Protein AF-A0A529HE76-F1 (afdb_monomer_lite)

Secondary structure (DSSP, 8-state):
---SSHHHHHHHHHTTSSS-----HHHHHHHHHTT-S------TTT-----------TT-S-HHHHHHHHHHHTSHHHHHHHHHHH-PPPSS-GGG----GGGG--

Radius of gyration: 16.58 Å; chains: 1; bounding box: 39×28×43 Å

Sequence (106 aa):
LWYRDEAQFEQALKSGEIPMGQYYHDVTGLAAADGFHVRSTFPKEGGIQDSGNWVLSRASTKVEEAHAFIDFMSQPSMQGVMSRKVGTTPTLKKEVLDLKPEEFAA

Structure (mmCIF, N/CA/C/O backbone):
data_AF-A0A529HE76-F1
#
_entry.id   AF-A0A529HE76-F1
#
loop_
_atom_site.group_PDB
_atom_site.id
_atom_site.type_symbol
_atom_site.label_atom_id
_atom_site.label_alt_id
_atom_site.label_comp_id
_atom_site.label_asym_id
_atom_site.label_entity_id
_atom_site.label_seq_id
_atom_site.pdbx_PDB_ins_code
_atom_site.Cartn_x
_atom_site.Cartn_y
_atom_site.Cartn_z
_atom_site.occupancy
_atom_site.B_iso_or_equiv
_atom_site.auth_seq_id
_atom_site.auth_comp_id
_atom_site.auth_asym_id
_atom_site.auth_atom_id
_atom_site.pdbx_PDB_model_num
ATOM 1 N N . LEU A 1 1 ? 0.919 16.196 -15.833 1.00 51.44 1 LEU A N 1
ATOM 2 C CA . LEU A 1 1 ? -0.549 16.081 -15.688 1.00 51.44 1 LEU A CA 1
ATOM 3 C C . LEU A 1 1 ? -0.856 15.797 -14.227 1.00 51.44 1 LEU A C 1
ATOM 5 O O . LEU A 1 1 ? -0.088 15.070 -13.614 1.00 51.44 1 LEU A O 1
ATOM 9 N N . TRP A 1 2 ? -1.932 16.368 -13.688 1.00 58.59 2 TRP A N 1
ATOM 10 C CA . TRP A 1 2 ? -2.434 16.048 -12.349 1.00 58.59 2 TRP A CA 1
ATOM 11 C C . TRP A 1 2 ? -3.727 15.251 -12.518 1.00 58.59 2 TRP A C 1
ATOM 13 O O . TRP A 1 2 ? -4.648 15.729 -13.179 1.00 58.59 2 TRP A O 1
ATOM 23 N N . TYR A 1 3 ? -3.764 14.034 -11.980 1.00 68.88 3 TYR A N 1
ATOM 24 C CA . TYR A 1 3 ? -4.942 13.167 -12.003 1.00 68.88 3 TYR A CA 1
ATOM 25 C C . TYR A 1 3 ? -5.699 13.340 -10.694 1.00 68.88 3 TYR A C 1
ATOM 27 O O . TYR A 1 3 ? -5.093 13.585 -9.652 1.00 68.88 3 TYR A O 1
ATOM 35 N N . ARG A 1 4 ? -7.029 13.279 -10.760 1.00 74.69 4 ARG A N 1
ATOM 36 C CA . ARG A 1 4 ? -7.880 13.498 -9.585 1.00 74.69 4 ARG A CA 1
ATOM 37 C C . ARG A 1 4 ? -7.887 12.287 -8.656 1.00 74.69 4 ARG A C 1
ATOM 39 O O . ARG A 1 4 ? -8.005 12.453 -7.448 1.00 74.69 4 ARG A O 1
ATOM 46 N N . ASP A 1 5 ? -7.802 11.095 -9.228 1.00 80.00 5 ASP A N 1
ATOM 47 C CA . ASP A 1 5 ? -7.827 9.832 -8.511 1.00 80.00 5 ASP A CA 1
ATOM 48 C C . ASP A 1 5 ? -6.762 8.876 -9.060 1.00 80.00 5 ASP A C 1
ATOM 50 O O . ASP A 1 5 ? -6.292 8.995 -10.195 1.00 80.00 5 ASP A O 1
ATOM 54 N N . GLU A 1 6 ? -6.345 7.966 -8.188 1.00 80.38 6 GLU A N 1
ATOM 55 C CA . GLU A 1 6 ? -5.279 6.996 -8.417 1.00 80.38 6 GLU A CA 1
ATOM 56 C C . GLU A 1 6 ? -5.601 6.061 -9.597 1.00 80.38 6 GLU A C 1
ATOM 58 O O . GLU A 1 6 ? -4.796 5.910 -10.517 1.00 80.38 6 GLU A O 1
ATOM 63 N N . ALA A 1 7 ? -6.827 5.532 -9.628 1.00 82.75 7 ALA A N 1
ATOM 64 C CA . ALA A 1 7 ? -7.278 4.579 -10.639 1.00 82.75 7 ALA A CA 1
ATOM 65 C C . ALA A 1 7 ? -7.221 5.141 -12.071 1.00 82.75 7 ALA A C 1
ATOM 67 O O . ALA A 1 7 ? -6.883 4.412 -13.007 1.00 82.75 7 ALA A O 1
ATOM 68 N N . GLN A 1 8 ? -7.521 6.433 -12.265 1.00 83.94 8 GLN A N 1
ATOM 69 C CA . GLN A 1 8 ? -7.432 7.058 -13.585 1.00 83.94 8 GLN A CA 1
ATOM 70 C C . GLN A 1 8 ? -5.986 7.114 -14.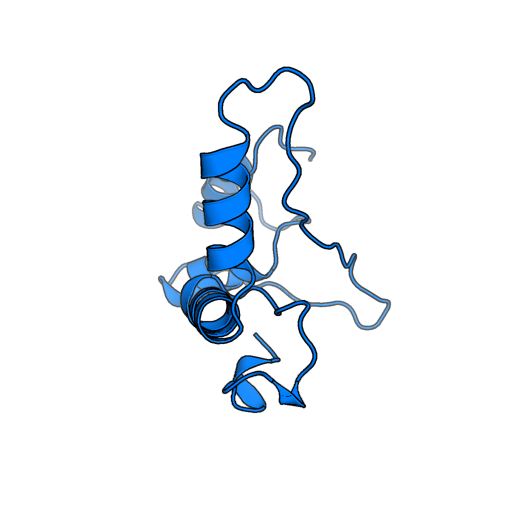096 1.00 83.94 8 GLN A C 1
ATOM 72 O O . GLN A 1 8 ? -5.748 6.854 -15.278 1.00 83.94 8 GLN A O 1
ATOM 77 N N . PHE A 1 9 ? -5.020 7.432 -13.224 1.00 84.56 9 PHE A N 1
ATOM 78 C CA . PHE A 1 9 ? -3.604 7.405 -13.599 1.00 84.56 9 PHE A CA 1
ATOM 79 C C . PHE A 1 9 ? -3.170 5.978 -13.937 1.00 84.56 9 PHE A C 1
ATOM 81 O O . PHE A 1 9 ? -2.543 5.754 -14.972 1.00 84.56 9 PHE A O 1
ATOM 88 N N . GLU A 1 10 ? -3.532 5.013 -13.087 1.00 84.75 10 GLU A N 1
ATOM 89 C CA . GLU A 1 10 ? -3.162 3.607 -13.250 1.00 84.75 10 GLU A CA 1
ATOM 90 C C . GLU A 1 10 ? -3.588 3.055 -14.612 1.00 84.75 10 GLU A C 1
ATOM 92 O O . GLU A 1 10 ? -2.785 2.448 -15.322 1.00 84.75 10 GLU A O 1
ATOM 97 N N . GLN A 1 11 ? -4.842 3.294 -15.006 1.00 86.50 11 GLN A N 1
ATOM 98 C CA . GLN A 1 11 ? -5.378 2.815 -16.279 1.00 86.50 11 GLN A CA 1
ATOM 99 C C . GLN A 1 11 ? -4.672 3.447 -17.477 1.00 86.50 11 GLN A C 1
ATOM 101 O O . GLN A 1 11 ? -4.327 2.738 -18.422 1.00 86.50 11 GLN A O 1
ATOM 106 N N . ALA A 1 12 ? -4.430 4.756 -17.431 1.00 85.12 12 ALA A N 1
ATOM 107 C CA . ALA A 1 12 ? -3.774 5.481 -18.515 1.00 85.12 12 ALA A CA 1
ATOM 108 C C . ALA A 1 12 ? -2.272 5.147 -18.629 1.00 85.12 12 ALA A C 1
ATOM 110 O O . ALA A 1 12 ? -1.709 5.164 -19.726 1.00 85.12 12 ALA A O 1
ATOM 111 N N . LEU A 1 13 ? -1.624 4.782 -17.516 1.00 86.12 13 LEU A N 1
ATOM 112 C CA . LEU A 1 13 ? -0.273 4.220 -17.525 1.00 86.12 13 LEU A CA 1
ATOM 113 C C . LEU A 1 13 ? -0.275 2.805 -18.125 1.00 86.12 13 LEU A C 1
ATOM 115 O O . LEU A 1 13 ? 0.528 2.507 -19.008 1.00 86.12 13 LEU A O 1
ATOM 119 N N . LYS A 1 14 ? -1.198 1.940 -17.683 1.00 85.75 14 LYS A N 1
ATOM 120 C CA . LYS A 1 14 ? -1.329 0.552 -18.163 1.00 85.75 14 LYS A CA 1
ATOM 121 C C . LYS A 1 14 ? -1.674 0.466 -19.652 1.00 85.75 14 LYS A C 1
ATOM 123 O O . LYS A 1 14 ? -1.212 -0.453 -20.324 1.00 85.75 14 LYS A O 1
ATOM 128 N N . SER A 1 15 ? -2.469 1.403 -20.169 1.00 88.81 15 SER A N 1
ATOM 129 C CA . SER A 1 15 ? -2.839 1.473 -21.589 1.00 88.81 15 SER A CA 1
ATOM 130 C C . SER A 1 15 ? -1.729 2.035 -22.484 1.00 88.81 15 SER A C 1
ATOM 132 O O . SER A 1 15 ? -1.803 1.888 -23.704 1.00 88.81 15 SER A O 1
ATOM 134 N N . GLY A 1 16 ? -0.713 2.681 -21.901 1.00 85.31 16 GLY A N 1
ATOM 135 C CA . GLY A 1 16 ? 0.327 3.401 -22.637 1.00 85.31 16 GLY A CA 1
ATOM 136 C C . GLY A 1 16 ? -0.113 4.766 -23.175 1.00 85.31 16 GLY A C 1
ATOM 137 O O . GLY A 1 16 ? 0.623 5.371 -23.953 1.00 85.31 16 GLY A O 1
ATOM 138 N N . GLU A 1 17 ? -1.284 5.272 -22.770 1.00 88.31 17 GLU A N 1
ATOM 139 C CA . GLU A 1 17 ? -1.740 6.629 -23.106 1.00 88.31 17 GLU A CA 1
ATOM 140 C C . GLU A 1 17 ? -0.778 7.692 -22.556 1.00 88.31 17 GLU A C 1
ATOM 142 O O . GLU A 1 17 ? -0.518 8.707 -23.206 1.00 88.31 17 GLU A O 1
ATOM 147 N N . ILE A 1 18 ? -0.205 7.436 -21.375 1.00 86.00 18 ILE A N 1
ATOM 148 C CA . ILE A 1 18 ? 0.813 8.289 -20.764 1.00 86.00 18 ILE A CA 1
ATOM 149 C C . ILE A 1 18 ? 2.137 7.523 -20.706 1.00 86.00 18 ILE A C 1
ATOM 151 O O . ILE A 1 18 ? 2.181 6.423 -20.155 1.00 86.00 18 ILE A O 1
ATOM 155 N N . PRO A 1 19 ? 3.246 8.116 -21.174 1.00 84.00 19 PRO A N 1
ATOM 156 C CA . PRO A 1 19 ? 4.541 7.443 -21.156 1.00 84.00 19 PRO A CA 1
ATOM 157 C C . PRO A 1 19 ? 5.231 7.467 -19.782 1.00 84.00 19 PRO A C 1
ATOM 159 O O . PRO A 1 19 ? 6.102 6.640 -19.531 1.00 84.00 19 PRO A O 1
ATOM 162 N N . MET A 1 20 ? 4.903 8.431 -18.908 1.00 86.62 20 MET A N 1
ATOM 163 C CA . MET A 1 20 ? 5.505 8.581 -17.576 1.00 86.62 20 MET A CA 1
ATOM 164 C C . MET A 1 20 ? 4.735 9.559 -16.673 1.00 86.62 20 MET A C 1
ATOM 166 O O . MET A 1 20 ? 4.067 10.477 -17.150 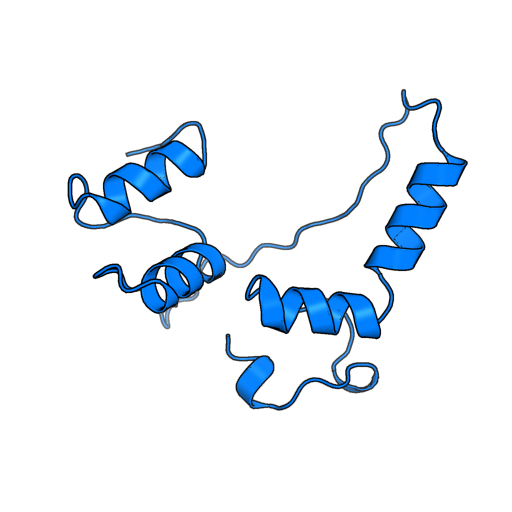1.00 86.62 20 MET A O 1
ATOM 170 N N . GLY A 1 21 ? 4.920 9.434 -15.359 1.00 85.75 21 GLY A N 1
ATOM 171 C CA . GLY A 1 21 ? 4.471 10.419 -14.376 1.00 85.75 21 GLY A CA 1
ATOM 172 C C . GLY A 1 21 ? 4.899 10.050 -12.958 1.00 85.75 21 GL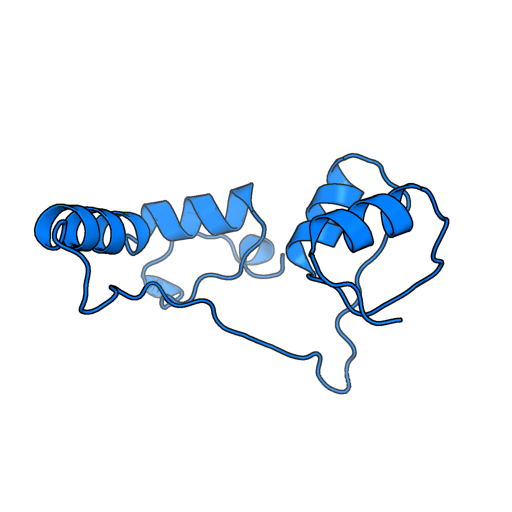Y A C 1
ATOM 173 O O . GLY A 1 21 ? 5.649 9.097 -12.759 1.00 85.75 21 GLY A O 1
ATOM 174 N N . GLN A 1 22 ? 4.438 10.827 -11.980 1.00 84.94 22 GLN A N 1
ATOM 175 C CA . GLN A 1 22 ? 4.656 10.542 -10.566 1.00 84.94 22 GLN A CA 1
ATOM 176 C C . GLN A 1 22 ? 3.473 9.735 -10.032 1.00 84.94 22 GLN A C 1
ATOM 178 O O . GLN A 1 22 ? 2.336 10.199 -10.098 1.00 84.94 22 GLN A O 1
ATOM 183 N N . TYR A 1 23 ? 3.751 8.537 -9.523 1.00 85.00 23 TYR A N 1
ATOM 184 C CA . TYR A 1 23 ? 2.740 7.588 -9.072 1.00 85.00 23 TYR A CA 1
ATOM 185 C C . TYR A 1 23 ? 3.285 6.692 -7.956 1.00 85.00 23 TYR A C 1
ATOM 187 O O . TYR A 1 23 ? 4.499 6.655 -7.732 1.00 85.00 23 TYR A O 1
ATOM 195 N N . TYR A 1 24 ? 2.395 5.988 -7.257 1.00 85.38 24 TYR A N 1
ATOM 196 C CA . TYR A 1 24 ? 2.769 5.110 -6.154 1.00 85.38 24 TYR A CA 1
ATOM 197 C C . TYR A 1 24 ? 3.634 3.934 -6.632 1.00 85.38 24 TYR A C 1
ATOM 199 O O . TYR A 1 24 ? 3.401 3.322 -7.683 1.00 85.38 24 TYR A O 1
ATOM 207 N N . HIS A 1 25 ? 4.703 3.673 -5.876 1.00 86.62 25 HIS A N 1
ATOM 208 C CA . HIS A 1 25 ? 5.730 2.703 -6.247 1.00 86.62 25 HIS A CA 1
ATOM 209 C C . HIS A 1 25 ? 5.203 1.270 -6.198 1.00 86.62 25 HIS A C 1
ATOM 211 O O . HIS A 1 25 ? 5.345 0.531 -7.171 1.00 86.62 25 HIS A O 1
ATOM 217 N N . ASP A 1 26 ? 4.548 0.929 -5.094 1.00 83.38 26 ASP A N 1
ATOM 218 C CA . ASP A 1 26 ? 3.942 -0.365 -4.800 1.00 83.38 26 ASP A CA 1
ATOM 219 C C . ASP A 1 26 ? 2.909 -0.764 -5.862 1.00 83.38 26 ASP A C 1
ATOM 221 O O . ASP A 1 26 ? 3.008 -1.838 -6.456 1.00 83.38 26 ASP A O 1
ATOM 225 N N . VAL A 1 27 ? 2.002 0.146 -6.222 1.00 84.31 27 VAL A N 1
ATOM 226 C CA . VAL A 1 27 ? 0.983 -0.095 -7.256 1.00 84.31 27 VAL A CA 1
ATOM 227 C C . VAL A 1 27 ? 1.616 -0.328 -8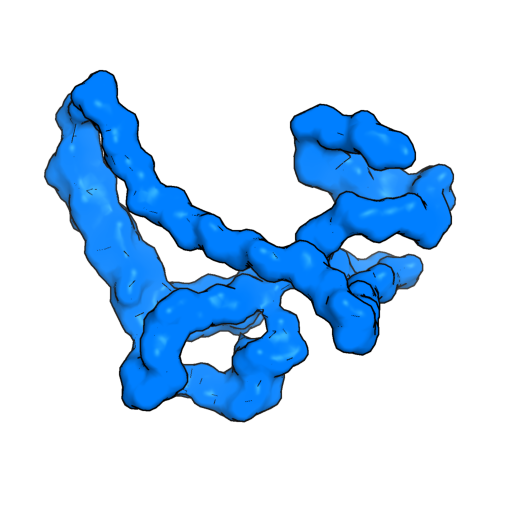.627 1.00 84.31 27 VAL A C 1
ATOM 229 O O . VAL A 1 27 ? 1.198 -1.212 -9.377 1.00 84.31 27 VAL A O 1
ATOM 232 N N . THR A 1 28 ? 2.672 0.421 -8.959 1.00 85.44 28 THR A N 1
ATOM 233 C CA . THR A 1 28 ? 3.419 0.193 -10.207 1.00 85.44 28 THR A CA 1
ATOM 234 C C . THR A 1 28 ? 4.143 -1.156 -10.186 1.00 85.44 28 THR A C 1
ATOM 236 O O . THR A 1 28 ? 4.196 -1.836 -11.212 1.00 85.44 28 THR A O 1
ATOM 239 N N . GLY A 1 29 ? 4.687 -1.557 -9.032 1.00 86.69 29 GLY A N 1
ATOM 240 C CA . GLY A 1 29 ? 5.319 -2.860 -8.825 1.00 86.69 29 GLY A CA 1
ATOM 241 C C . GLY A 1 29 ? 4.337 -4.019 -9.000 1.00 86.69 29 GLY A C 1
ATOM 242 O O . GLY A 1 29 ? 4.644 -4.976 -9.713 1.00 86.69 29 GLY A O 1
ATOM 243 N N . LEU A 1 30 ? 3.128 -3.899 -8.443 1.00 87.19 30 LEU A N 1
ATOM 244 C CA . LEU A 1 30 ? 2.042 -4.865 -8.636 1.00 87.19 30 LEU A CA 1
ATOM 245 C C . LEU A 1 30 ? 1.608 -4.944 -10.104 1.00 87.19 30 LEU A C 1
ATOM 247 O O . LEU A 1 30 ? 1.511 -6.035 -10.658 1.00 87.19 30 LEU A O 1
ATOM 251 N N . ALA A 1 31 ? 1.434 -3.805 -10.778 1.00 86.94 31 ALA A N 1
ATOM 252 C CA . ALA A 1 31 ? 1.111 -3.785 -12.204 1.00 86.94 31 ALA A CA 1
ATOM 253 C C . ALA A 1 31 ? 2.209 -4.440 -13.066 1.00 86.94 31 ALA A C 1
ATOM 255 O O . ALA A 1 31 ? 1.903 -5.143 -14.030 1.00 86.94 31 ALA A O 1
ATOM 256 N N . ALA A 1 32 ? 3.485 -4.252 -12.718 1.00 88.19 32 ALA A N 1
ATOM 257 C CA . ALA A 1 32 ? 4.588 -4.944 -13.382 1.00 88.19 32 ALA A CA 1
ATOM 258 C C . ALA A 1 32 ? 4.552 -6.462 -13.122 1.00 88.19 32 ALA A C 1
ATOM 260 O O . ALA A 1 32 ? 4.795 -7.243 -14.044 1.00 88.19 32 ALA A O 1
ATOM 261 N N . ALA A 1 33 ? 4.204 -6.889 -11.901 1.00 87.12 33 ALA A N 1
ATOM 262 C CA . ALA A 1 33 ? 4.016 -8.302 -11.558 1.00 87.12 33 ALA A CA 1
ATOM 263 C C . ALA A 1 33 ? 2.831 -8.942 -12.309 1.00 87.12 33 ALA A C 1
ATOM 265 O O . ALA A 1 33 ? 2.918 -10.106 -12.701 1.00 87.12 33 ALA A O 1
ATOM 266 N N . ASP A 1 34 ? 1.782 -8.164 -12.594 1.00 89.56 34 ASP A N 1
ATOM 267 C CA . ASP A 1 34 ? 0.637 -8.554 -13.433 1.00 89.56 34 ASP A CA 1
ATOM 268 C C . ASP A 1 34 ? 0.958 -8.568 -14.945 1.00 89.56 34 ASP A C 1
ATOM 270 O O . ASP A 1 34 ? 0.103 -8.903 -15.767 1.00 89.56 34 ASP A O 1
ATOM 274 N N . GLY A 1 35 ? 2.190 -8.223 -15.339 1.00 90.44 35 GLY A N 1
ATOM 275 C CA . GLY A 1 35 ? 2.679 -8.322 -16.718 1.00 90.44 35 GLY A CA 1
ATOM 276 C C . GLY A 1 35 ? 2.514 -7.061 -17.569 1.00 90.44 35 GLY A C 1
ATOM 277 O O . GLY A 1 35 ? 2.797 -7.101 -18.769 1.00 90.44 35 GLY A O 1
ATOM 278 N N . PHE A 1 36 ? 2.097 -5.932 -16.987 1.00 90.62 36 PHE A N 1
ATOM 279 C CA . PHE A 1 36 ? 2.082 -4.656 -17.705 1.00 90.62 36 PHE A CA 1
ATOM 280 C C . PHE A 1 36 ? 3.510 -4.140 -17.927 1.00 90.62 36 PHE A C 1
ATOM 282 O O . PHE A 1 36 ? 4.381 -4.270 -17.067 1.00 90.62 36 PHE A O 1
ATOM 289 N N . HIS A 1 37 ? 3.760 -3.511 -19.079 1.00 90.25 37 HIS A N 1
ATOM 290 C CA . HIS A 1 37 ? 5.077 -2.964 -19.422 1.00 90.25 37 HIS A CA 1
ATOM 291 C C . HIS A 1 37 ? 5.327 -1.605 -18.746 1.00 90.25 37 HIS A C 1
ATOM 293 O O . HIS A 1 37 ? 5.483 -0.578 -19.403 1.00 90.25 37 HIS A O 1
ATOM 299 N N . VAL A 1 38 ? 5.342 -1.607 -17.415 1.00 90.56 38 VAL A N 1
ATOM 300 C CA . VAL A 1 38 ? 5.547 -0.426 -16.572 1.00 90.56 38 VAL A CA 1
ATOM 301 C C . VAL A 1 38 ? 6.773 -0.609 -15.682 1.00 90.56 38 VAL A C 1
ATOM 303 O O . VAL A 1 38 ? 7.214 -1.725 -15.407 1.00 90.56 38 VAL A O 1
ATOM 306 N N . ARG A 1 39 ? 7.358 0.503 -15.237 1.00 89.25 39 ARG A N 1
ATOM 307 C CA . ARG A 1 39 ? 8.493 0.512 -14.310 1.00 89.25 39 ARG A CA 1
ATOM 308 C C . ARG A 1 39 ? 8.370 1.709 -13.381 1.00 89.25 39 ARG A C 1
ATOM 310 O O . ARG A 1 39 ? 8.108 2.813 -13.846 1.00 89.25 39 ARG A O 1
ATOM 317 N N . SER A 1 40 ? 8.658 1.497 -12.102 1.00 88.31 40 SER A N 1
ATOM 318 C CA . SER A 1 40 ? 8.910 2.577 -11.150 1.00 88.31 40 SER A CA 1
ATOM 319 C C . SER A 1 40 ? 10.384 2.598 -10.750 1.00 88.31 40 SER A C 1
ATOM 321 O O . SER A 1 40 ? 11.048 1.561 -10.706 1.00 88.31 40 SER A O 1
ATOM 323 N N . THR A 1 41 ? 10.919 3.790 -10.502 1.00 86.12 41 THR A N 1
ATOM 324 C CA . THR A 1 41 ? 12.315 3.996 -10.105 1.00 86.12 41 THR A CA 1
ATOM 325 C C . THR A 1 41 ? 12.370 4.998 -8.967 1.00 86.12 41 THR A C 1
ATOM 327 O O . THR A 1 41 ? 11.908 6.125 -9.136 1.00 86.12 41 THR A O 1
ATOM 330 N N . PHE A 1 42 ? 12.987 4.626 -7.846 1.00 82.69 42 PHE A N 1
ATOM 331 C CA . PHE A 1 42 ? 13.360 5.595 -6.819 1.00 82.69 42 PHE A CA 1
ATOM 332 C C . PHE A 1 42 ? 14.617 6.361 -7.268 1.00 82.69 42 PHE A C 1
ATOM 334 O O . PHE A 1 42 ? 15.665 5.737 -7.465 1.00 82.69 42 PHE A O 1
ATOM 341 N N . PRO A 1 43 ? 14.540 7.690 -7.468 1.00 81.81 43 PRO A N 1
ATOM 342 C CA . PRO A 1 43 ? 15.697 8.489 -7.855 1.00 81.81 43 PRO A CA 1
ATOM 343 C C . PRO A 1 43 ? 16.714 8.566 -6.711 1.00 81.81 43 PRO A C 1
ATOM 345 O O . PRO A 1 43 ? 16.351 8.568 -5.532 1.00 81.81 43 PRO A O 1
ATOM 348 N N . LYS A 1 44 ? 18.002 8.663 -7.059 1.00 79.94 44 LYS A N 1
ATOM 349 C CA . LYS A 1 44 ? 19.097 8.758 -6.074 1.00 79.94 44 LYS A CA 1
ATOM 350 C C . LYS A 1 44 ? 19.049 10.069 -5.295 1.00 79.94 44 LYS A C 1
ATOM 352 O O . LYS A 1 44 ? 19.494 10.129 -4.156 1.00 79.94 44 LYS A O 1
ATOM 357 N N . GLU A 1 45 ? 18.506 11.099 -5.930 1.00 82.38 45 GLU A N 1
ATOM 358 C CA . GLU A 1 45 ? 18.318 12.449 -5.413 1.00 82.38 45 GLU A CA 1
ATOM 359 C C . GLU A 1 45 ? 17.248 12.516 -4.309 1.00 82.38 45 GLU A C 1
ATOM 361 O O . GLU A 1 45 ? 17.118 13.545 -3.653 1.00 82.38 45 GLU A O 1
ATOM 366 N N . GLY A 1 46 ? 16.520 11.416 -4.077 1.00 71.19 46 GLY A N 1
ATOM 367 C CA . GLY A 1 46 ? 15.480 11.302 -3.061 1.00 71.19 46 GLY A CA 1
ATOM 368 C C . GLY A 1 46 ? 14.089 11.367 -3.679 1.00 71.19 46 GLY A C 1
ATOM 369 O O . GLY A 1 46 ? 13.622 12.424 -4.095 1.00 71.19 46 GLY A O 1
ATOM 370 N N . GLY A 1 47 ? 13.414 10.217 -3.736 1.00 77.06 47 GLY A N 1
ATOM 371 C CA . GLY A 1 47 ? 11.984 10.170 -4.031 1.00 77.06 47 GLY A CA 1
ATOM 372 C C . GLY A 1 47 ? 11.162 10.735 -2.873 1.00 77.06 47 GLY A C 1
ATOM 373 O O . GLY A 1 47 ? 11.618 10.761 -1.729 1.00 77.06 47 GLY A O 1
ATOM 374 N N . ILE A 1 48 ? 9.935 11.163 -3.162 1.00 82.56 48 ILE A N 1
ATOM 375 C CA . ILE A 1 48 ? 8.986 11.542 -2.113 1.00 82.56 48 ILE A CA 1
ATOM 376 C C . ILE A 1 48 ? 8.623 10.281 -1.328 1.00 82.56 48 ILE A C 1
ATOM 378 O O . ILE A 1 48 ? 8.136 9.308 -1.902 1.00 82.56 48 ILE A O 1
ATOM 382 N N . GLN A 1 49 ? 8.887 10.310 -0.025 1.00 82.44 49 GLN A N 1
ATOM 383 C CA . GLN A 1 49 ? 8.446 9.292 0.919 1.00 82.44 49 GLN A CA 1
ATOM 384 C C . GLN A 1 49 ? 7.296 9.865 1.733 1.00 82.44 49 GLN A C 1
ATOM 386 O O . GLN A 1 49 ? 7.389 10.981 2.245 1.00 82.44 49 GLN A O 1
ATOM 391 N N . ASP A 1 50 ? 6.226 9.091 1.841 1.00 83.44 50 ASP A N 1
ATOM 392 C CA . ASP A 1 50 ? 5.054 9.427 2.635 1.00 83.44 50 ASP A CA 1
ATOM 393 C C . ASP A 1 50 ? 4.699 8.243 3.541 1.00 83.44 50 ASP A C 1
ATOM 395 O O . ASP A 1 50 ? 5.150 7.115 3.321 1.00 83.44 50 ASP A O 1
ATOM 399 N N . SER A 1 51 ? 3.907 8.502 4.577 1.00 85.12 51 SER A N 1
ATOM 400 C CA . SER A 1 51 ? 3.426 7.488 5.513 1.00 85.12 51 SER A CA 1
ATOM 401 C C . SER A 1 51 ? 1.917 7.601 5.693 1.00 85.12 51 SER A C 1
ATOM 403 O O . SER A 1 51 ? 1.384 8.643 6.079 1.00 85.12 51 SER A O 1
ATOM 405 N N . GLY A 1 52 ? 1.221 6.493 5.448 1.00 85.62 52 GLY A N 1
ATOM 406 C CA . GLY A 1 52 ? -0.201 6.375 5.742 1.00 85.62 52 GLY A CA 1
ATOM 407 C C . GLY A 1 52 ? -0.442 6.200 7.240 1.00 85.62 52 GLY A C 1
ATOM 408 O O . GLY A 1 52 ? 0.274 5.459 7.912 1.00 85.62 52 GLY A O 1
ATOM 409 N N . ASN A 1 53 ? -1.474 6.863 7.761 1.00 89.88 53 ASN A N 1
ATOM 410 C CA . ASN A 1 53 ? -1.889 6.743 9.155 1.00 89.88 53 ASN A CA 1
ATOM 411 C C . ASN A 1 53 ? -3.375 6.397 9.229 1.00 89.88 53 ASN A C 1
ATOM 413 O O . ASN A 1 53 ? -4.202 7.019 8.560 1.00 89.88 53 ASN A O 1
ATOM 417 N N . TRP A 1 54 ? -3.725 5.442 10.089 1.00 92.38 54 TRP A N 1
ATOM 418 C CA . TRP A 1 54 ? -5.118 5.195 10.439 1.00 92.38 54 TRP A CA 1
ATOM 419 C C . TRP A 1 54 ? -5.582 6.243 11.448 1.00 92.38 54 TRP A C 1
ATOM 421 O O . TRP A 1 54 ? -4.974 6.408 12.504 1.00 92.38 54 TRP A O 1
ATOM 431 N N . VAL A 1 55 ? -6.667 6.949 11.134 1.00 93.00 55 VAL A N 1
ATOM 432 C CA . VAL A 1 55 ? -7.221 8.001 11.995 1.00 93.00 55 VAL A CA 1
ATOM 433 C C . VAL A 1 55 ? -8.730 7.851 12.136 1.00 93.00 55 VAL A C 1
ATOM 435 O O . VAL A 1 55 ? -9.432 7.514 11.184 1.00 93.00 55 VAL A O 1
ATOM 438 N N . LEU A 1 56 ? -9.237 8.126 13.338 1.00 94.62 56 LEU A N 1
ATOM 439 C CA . LEU A 1 56 ? -10.665 8.110 13.631 1.00 94.62 56 LEU A CA 1
ATOM 440 C C . LEU A 1 56 ? -11.233 9.529 13.552 1.00 94.62 56 LEU A C 1
ATOM 442 O O . LEU A 1 56 ? -10.790 10.434 14.258 1.00 94.62 56 LEU A O 1
ATOM 446 N N . SER A 1 57 ? -12.252 9.720 12.714 1.00 95.12 57 SER A N 1
ATOM 447 C CA . SER A 1 57 ? -12.995 10.981 12.677 1.00 95.12 57 SER A CA 1
ATOM 448 C C . SER A 1 57 ? -13.742 11.208 13.989 1.00 95.12 57 SER A C 1
ATOM 450 O O . SER A 1 57 ? -14.455 10.323 14.462 1.00 95.12 57 SER A O 1
ATOM 452 N N . ARG A 1 58 ? -13.673 12.435 14.521 1.00 93.88 58 ARG A N 1
ATOM 453 C CA . ARG A 1 58 ? -14.408 12.850 15.729 1.00 93.88 58 ARG A CA 1
ATOM 454 C C . ARG A 1 58 ? -15.922 12.628 15.622 1.00 93.88 58 ARG A C 1
ATOM 456 O O . ARG A 1 58 ? -16.579 12.452 16.639 1.00 93.88 58 ARG A O 1
ATOM 463 N N . ALA A 1 59 ? -16.475 12.672 14.412 1.00 96.12 59 ALA A N 1
ATOM 464 C CA . ALA A 1 59 ? -17.906 12.493 14.179 1.00 96.12 59 ALA A CA 1
ATOM 465 C C . ALA A 1 59 ? -18.344 11.017 14.144 1.00 96.12 59 ALA A C 1
ATOM 467 O O . ALA A 1 59 ? -19.540 10.744 14.069 1.00 96.12 59 ALA A O 1
ATOM 468 N N . SER A 1 60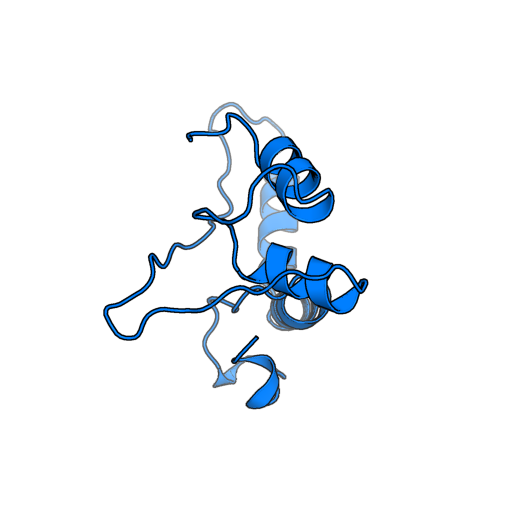 ? -17.404 10.066 14.153 1.00 94.75 60 SER A N 1
ATOM 469 C CA . SER A 1 60 ? -17.729 8.641 14.088 1.00 94.75 60 SER A CA 1
ATOM 470 C C . SER A 1 60 ? -18.412 8.168 15.368 1.00 94.75 60 SER A C 1
ATOM 472 O O . SER A 1 60 ? -17.958 8.455 16.472 1.00 94.75 60 SER A O 1
ATOM 474 N N . THR A 1 61 ? -19.467 7.371 15.216 1.00 97.12 61 THR A N 1
ATOM 475 C CA . THR A 1 61 ? -20.145 6.688 16.327 1.00 97.12 61 THR A CA 1
ATOM 476 C C . THR A 1 61 ? -19.673 5.242 16.513 1.00 97.12 61 THR A C 1
ATOM 478 O O . THR A 1 61 ? -20.189 4.549 17.382 1.00 97.12 61 THR A O 1
ATOM 481 N N . LYS A 1 62 ? -18.719 4.773 15.697 1.00 96.12 62 LYS A N 1
ATOM 482 C CA . LYS A 1 62 ? -18.175 3.399 15.692 1.00 96.12 62 LYS A CA 1
ATOM 483 C C . LYS A 1 62 ? -16.767 3.348 16.285 1.00 96.12 62 LYS A C 1
ATOM 485 O O . LYS A 1 62 ? -15.819 2.909 15.639 1.00 96.12 62 LYS A O 1
ATOM 490 N N . VAL A 1 63 ? -16.610 3.944 17.465 1.00 96.62 63 VAL A N 1
ATOM 491 C CA . VAL A 1 63 ? -15.296 4.180 18.084 1.00 96.62 63 VAL A CA 1
ATOM 492 C C . VAL A 1 63 ? -14.619 2.859 18.452 1.00 96.62 63 VAL A C 1
ATOM 494 O O . VAL A 1 63 ? -13.468 2.642 18.086 1.00 96.62 63 VAL A O 1
ATOM 497 N N . GLU A 1 64 ? -15.350 1.955 19.103 1.00 96.94 64 GLU A N 1
ATOM 498 C CA . GLU A 1 64 ? -14.816 0.669 19.562 1.00 96.94 64 GLU A CA 1
ATOM 499 C C . GLU A 1 64 ? -14.400 -0.229 18.394 1.00 96.94 64 GLU A C 1
ATOM 501 O O . GLU A 1 64 ? -13.299 -0.780 18.386 1.00 96.94 64 GLU A O 1
ATOM 506 N N . GLU A 1 65 ? -15.235 -0.334 17.356 1.00 97.06 65 GLU A N 1
ATOM 507 C CA . GLU A 1 65 ? -14.905 -1.145 16.182 1.00 97.06 65 GLU A CA 1
ATOM 508 C C . GLU A 1 65 ? -13.723 -0.561 15.406 1.00 97.06 65 GLU A C 1
ATOM 510 O O . GLU A 1 65 ? -12.881 -1.311 14.910 1.00 97.06 65 GLU A O 1
ATOM 515 N N . ALA A 1 66 ? -13.630 0.770 15.320 1.00 97.00 66 ALA A N 1
ATOM 516 C CA . ALA A 1 66 ? -12.485 1.421 14.700 1.00 97.00 66 ALA A CA 1
ATOM 517 C C . ALA A 1 66 ? -11.195 1.151 15.483 1.00 97.00 66 ALA A C 1
ATOM 519 O O . ALA A 1 66 ? -10.176 0.845 14.870 1.00 97.00 66 ALA A O 1
ATOM 520 N N . HIS A 1 67 ? -11.227 1.204 16.817 1.00 96.75 67 HIS A N 1
ATOM 521 C CA . HIS A 1 67 ? -10.064 0.857 17.634 1.00 96.75 67 HIS A CA 1
ATOM 522 C C . HIS A 1 67 ? -9.660 -0.607 17.478 1.00 96.75 67 HIS A C 1
ATOM 524 O O . HIS A 1 67 ? -8.478 -0.876 17.283 1.00 96.75 67 HIS A O 1
ATOM 530 N N . ALA A 1 68 ? -10.620 -1.536 17.484 1.00 97.50 68 ALA A N 1
ATOM 531 C CA . ALA A 1 68 ? -10.342 -2.953 17.257 1.00 97.50 68 ALA A CA 1
ATOM 532 C C . ALA A 1 68 ? -9.718 -3.203 15.873 1.00 97.50 68 ALA A C 1
ATOM 534 O O . ALA A 1 68 ? -8.780 -3.987 15.741 1.00 97.50 68 ALA A O 1
ATOM 535 N N . PHE A 1 69 ? -10.207 -2.509 14.842 1.00 96.69 69 PHE A N 1
ATOM 536 C CA . PHE A 1 69 ? -9.642 -2.597 13.498 1.00 96.69 69 PHE A CA 1
ATOM 537 C C . PHE A 1 69 ? -8.223 -2.027 13.428 1.00 96.69 69 PHE A C 1
ATOM 539 O O . PHE A 1 69 ? -7.338 -2.665 12.862 1.00 96.69 69 PHE A O 1
ATOM 546 N N . ILE A 1 70 ? -7.992 -0.845 14.007 1.00 95.94 70 ILE A N 1
ATOM 547 C CA . ILE A 1 70 ? -6.668 -0.213 14.019 1.00 95.94 70 ILE A CA 1
ATOM 548 C C . ILE A 1 70 ? -5.669 -1.102 14.759 1.00 95.94 70 ILE A C 1
ATOM 550 O O . ILE A 1 70 ? -4.594 -1.359 14.225 1.00 95.94 70 ILE A O 1
ATOM 554 N N . ASP A 1 71 ? -6.040 -1.622 15.931 1.00 95.75 71 ASP A N 1
ATOM 555 C CA . ASP A 1 71 ? -5.200 -2.548 16.691 1.00 95.75 71 ASP A CA 1
ATOM 556 C C . ASP A 1 71 ? -4.830 -3.778 15.855 1.00 95.75 71 ASP A C 1
ATOM 558 O O . ASP A 1 71 ? -3.648 -4.077 15.689 1.00 95.75 71 ASP A O 1
ATOM 562 N N . PHE A 1 72 ? -5.824 -4.422 15.231 1.00 96.12 72 PHE A N 1
ATOM 563 C CA . PHE A 1 72 ? -5.611 -5.569 14.348 1.00 96.12 72 PHE A CA 1
ATOM 564 C C . PHE A 1 72 ? -4.659 -5.250 13.184 1.00 96.12 72 PHE A C 1
ATOM 566 O O . PHE A 1 72 ? -3.695 -5.982 12.951 1.00 96.12 72 PHE A O 1
ATOM 573 N N . MET A 1 73 ? -4.888 -4.143 12.474 1.00 94.62 73 MET A N 1
ATOM 574 C CA . MET A 1 73 ? -4.061 -3.736 11.330 1.00 94.62 73 MET A CA 1
ATOM 575 C C . MET A 1 73 ? -2.640 -3.328 11.733 1.00 94.62 73 MET A C 1
ATOM 577 O O . MET A 1 73 ? -1.719 -3.401 10.915 1.00 94.62 73 MET A O 1
ATOM 581 N N . SER A 1 74 ? -2.441 -2.906 12.982 1.00 93.44 74 SER A N 1
ATOM 582 C CA . SER A 1 74 ? -1.137 -2.544 13.539 1.00 93.44 74 SER A CA 1
ATOM 583 C C . SER A 1 74 ? -0.334 -3.738 14.066 1.00 93.44 74 SER A C 1
ATOM 585 O O . SER A 1 74 ? 0.825 -3.557 14.439 1.00 93.44 74 SER A O 1
ATOM 587 N N . GLN A 1 75 ? -0.887 -4.955 14.078 1.00 95.25 75 GLN A N 1
ATOM 588 C CA . GLN A 1 75 ? -0.146 -6.139 14.522 1.00 95.25 75 GLN A CA 1
ATOM 589 C C . GLN A 1 75 ? 1.014 -6.469 13.563 1.00 95.25 75 GLN A C 1
ATOM 591 O O . GLN A 1 75 ? 0.845 -6.373 12.343 1.00 95.25 75 GLN A O 1
ATOM 596 N N . PRO A 1 76 ? 2.180 -6.931 14.066 1.00 95.31 76 PRO A N 1
ATOM 597 C CA . PRO A 1 76 ? 3.330 -7.241 13.214 1.00 95.31 76 PRO A CA 1
ATOM 598 C C . PRO A 1 76 ? 3.037 -8.263 12.113 1.00 95.31 76 PRO A C 1
ATOM 600 O O . PRO A 1 76 ? 3.490 -8.102 10.982 1.00 95.31 76 PRO A O 1
ATOM 603 N N . SER A 1 77 ? 2.228 -9.280 12.417 1.00 94.88 77 SER A N 1
ATOM 604 C CA . SER A 1 77 ? 1.793 -10.279 11.437 1.00 94.88 77 SER A CA 1
ATOM 605 C C . SER A 1 77 ? 0.998 -9.645 10.294 1.00 94.88 77 SER A C 1
ATOM 607 O O . SER A 1 77 ? 1.219 -9.986 9.134 1.00 94.88 77 SER A O 1
ATOM 609 N N . MET A 1 78 ? 0.107 -8.694 10.593 1.00 94.69 78 MET A N 1
ATOM 610 C CA . MET A 1 78 ? -0.698 -8.012 9.577 1.00 94.69 78 MET A CA 1
ATOM 611 C C . MET A 1 78 ? 0.131 -7.026 8.764 1.00 94.69 78 MET A C 1
ATOM 613 O O . MET A 1 78 ? 0.011 -7.001 7.542 1.00 94.69 78 MET A O 1
ATOM 617 N N . GLN A 1 79 ? 1.048 -6.296 9.397 1.00 92.31 79 GLN A N 1
ATOM 618 C CA . GLN A 1 79 ? 2.020 -5.459 8.685 1.00 92.31 79 GLN A CA 1
ATOM 619 C C . GLN A 1 79 ? 2.893 -6.292 7.730 1.00 92.31 79 GLN A C 1
ATOM 621 O O . GLN A 1 79 ? 3.141 -5.883 6.593 1.00 92.31 79 GLN A O 1
ATOM 626 N N . GLY A 1 80 ? 3.283 -7.503 8.139 1.00 92.62 80 GLY A N 1
ATOM 627 C CA . GLY A 1 80 ? 3.977 -8.454 7.270 1.00 92.62 80 GLY A CA 1
ATOM 628 C C . GLY A 1 80 ? 3.123 -8.921 6.084 1.00 92.62 80 GLY A C 1
ATOM 629 O O . GLY A 1 80 ? 3.620 -9.012 4.961 1.00 92.62 80 GLY A O 1
ATOM 630 N N . VAL A 1 81 ? 1.827 -9.179 6.295 1.00 92.75 81 VAL A N 1
ATOM 631 C CA . VAL A 1 81 ? 0.887 -9.502 5.204 1.00 92.75 81 VAL A CA 1
ATOM 632 C C . VAL A 1 81 ? 0.756 -8.333 4.228 1.00 92.75 81 VAL A C 1
ATOM 634 O O . VAL A 1 81 ? 0.871 -8.549 3.022 1.00 92.75 81 VAL A O 1
ATOM 637 N N . MET A 1 82 ? 0.572 -7.109 4.729 1.00 90.12 82 MET A N 1
ATOM 638 C CA . MET A 1 82 ? 0.471 -5.901 3.901 1.00 90.12 82 MET A CA 1
ATOM 639 C C . MET A 1 82 ? 1.718 -5.715 3.036 1.00 90.12 82 MET A C 1
ATOM 641 O O . MET A 1 82 ? 1.605 -5.536 1.827 1.00 90.12 82 MET A O 1
ATOM 645 N N . SER A 1 83 ? 2.902 -5.883 3.625 1.00 90.69 83 SER A N 1
ATOM 646 C CA . SER A 1 83 ? 4.171 -5.756 2.898 1.00 90.69 83 SER A CA 1
ATOM 647 C C . SER A 1 83 ? 4.278 -6.759 1.747 1.00 90.69 83 SER A C 1
ATOM 649 O O . SER A 1 83 ? 4.618 -6.394 0.628 1.00 90.69 83 SER A O 1
ATOM 651 N N . ARG A 1 84 ? 3.895 -8.021 1.979 1.00 89.56 84 ARG A N 1
ATOM 652 C CA . ARG A 1 84 ? 3.984 -9.088 0.964 1.00 89.56 84 ARG A CA 1
ATOM 653 C C . ARG A 1 84 ? 2.900 -9.034 -0.109 1.00 89.56 84 ARG A C 1
ATOM 655 O O . ARG A 1 84 ? 3.085 -9.607 -1.180 1.00 89.56 84 ARG A O 1
ATOM 662 N N . LYS A 1 85 ? 1.729 -8.474 0.204 1.00 88.94 85 LYS A N 1
ATOM 663 C CA . LYS A 1 85 ? 0.555 -8.501 -0.688 1.00 88.94 85 LYS A CA 1
ATOM 664 C C . LYS A 1 85 ? 0.310 -7.191 -1.411 1.00 88.94 85 LYS A C 1
ATOM 666 O O . LYS A 1 85 ? -0.190 -7.229 -2.528 1.00 88.94 85 LYS A O 1
ATOM 671 N N . VAL A 1 86 ? 0.640 -6.075 -0.775 1.00 84.62 86 VAL A N 1
ATOM 672 C CA . VAL A 1 86 ? 0.414 -4.732 -1.313 1.00 84.62 86 VAL A CA 1
ATOM 673 C C . VAL A 1 86 ? 1.727 -4.102 -1.772 1.00 84.62 86 VAL A C 1
ATOM 675 O O . VAL A 1 86 ? 1.702 -3.297 -2.685 1.00 84.62 86 VAL A O 1
ATOM 678 N N . GLY A 1 87 ? 2.874 -4.513 -1.217 1.00 82.69 87 GLY A N 1
ATOM 679 C CA . GLY A 1 87 ? 4.184 -3.937 -1.554 1.00 82.69 87 GLY A CA 1
ATOM 680 C C . GLY A 1 87 ? 4.539 -2.704 -0.720 1.00 82.69 87 GLY A C 1
ATOM 681 O O . GLY A 1 87 ? 5.494 -2.002 -1.022 1.00 82.69 87 GLY A O 1
ATOM 682 N N . THR A 1 88 ? 3.784 -2.421 0.343 1.00 85.31 88 THR A N 1
ATOM 683 C CA . THR A 1 88 ? 4.063 -1.295 1.241 1.00 85.31 88 THR A CA 1
ATOM 684 C C . THR A 1 88 ? 5.195 -1.627 2.208 1.00 85.31 88 THR A C 1
ATOM 686 O O . THR A 1 88 ? 5.171 -2.680 2.843 1.00 85.31 88 THR A O 1
ATOM 689 N N . THR A 1 89 ? 6.121 -0.699 2.442 1.00 87.88 89 THR A N 1
ATOM 690 C CA . THR A 1 89 ? 7.088 -0.847 3.539 1.00 87.88 89 THR A CA 1
ATOM 691 C C . THR A 1 89 ? 6.388 -0.652 4.896 1.00 87.88 89 THR A C 1
ATOM 693 O O . THR A 1 89 ? 5.684 0.346 5.076 1.00 87.88 89 THR A O 1
ATOM 696 N N . PRO A 1 90 ? 6.570 -1.554 5.877 1.00 89.00 90 PRO A N 1
ATOM 697 C CA . PRO A 1 90 ? 5.929 -1.426 7.182 1.00 89.00 90 PRO A CA 1
ATOM 698 C C . PRO A 1 90 ? 6.586 -0.322 8.019 1.00 89.00 90 PRO A C 1
ATOM 700 O O . PRO A 1 90 ? 7.792 -0.085 7.936 1.00 89.00 90 PRO A O 1
ATOM 703 N N . THR A 1 91 ? 5.802 0.318 8.888 1.00 88.88 91 THR A N 1
ATOM 704 C CA . THR A 1 91 ? 6.284 1.386 9.790 1.00 88.88 91 THR A CA 1
ATOM 705 C C . THR A 1 91 ? 6.776 0.866 11.144 1.00 88.88 91 THR A C 1
ATOM 707 O O . THR A 1 91 ? 7.373 1.611 11.924 1.00 88.88 91 THR A O 1
ATOM 710 N N . LEU A 1 92 ? 6.543 -0.417 11.439 1.00 90.06 92 LEU A N 1
ATOM 711 C CA . LEU A 1 92 ? 7.055 -1.073 12.639 1.00 90.06 92 LEU A CA 1
ATOM 712 C C . LEU A 1 92 ? 8.565 -1.305 12.554 1.00 90.06 92 LEU A C 1
ATOM 714 O O . LEU A 1 92 ? 9.151 -1.416 11.477 1.00 90.06 92 LEU A O 1
ATOM 718 N N . LYS A 1 93 ? 9.202 -1.429 13.722 1.00 90.56 93 LYS A N 1
ATOM 719 C CA . LYS A 1 93 ? 10.629 -1.745 13.791 1.00 90.56 93 LYS A CA 1
ATOM 720 C C . LYS A 1 93 ? 10.906 -3.131 13.202 1.00 90.56 93 LYS A C 1
ATOM 722 O O . LYS A 1 93 ? 10.117 -4.056 13.377 1.00 90.56 93 LYS A O 1
ATOM 727 N N . LYS A 1 94 ? 12.055 -3.295 12.545 1.00 90.00 94 LYS A N 1
ATOM 728 C CA . LYS A 1 94 ? 12.400 -4.543 11.848 1.00 90.00 94 LYS A CA 1
ATOM 729 C C . LYS A 1 94 ? 12.476 -5.745 12.788 1.00 90.00 94 LYS A C 1
ATOM 731 O O . LYS A 1 94 ? 12.152 -6.847 12.374 1.00 90.00 94 LYS A O 1
ATOM 736 N N . GLU A 1 95 ? 12.849 -5.535 14.050 1.00 92.12 95 GLU A N 1
ATOM 737 C CA . GLU A 1 95 ? 13.068 -6.620 15.016 1.00 92.12 95 GLU A CA 1
ATOM 738 C C . GLU A 1 95 ? 11.773 -7.310 15.457 1.00 92.12 95 GLU A C 1
ATOM 740 O O . GLU A 1 95 ? 11.826 -8.410 16.003 1.00 92.12 95 GLU A O 1
A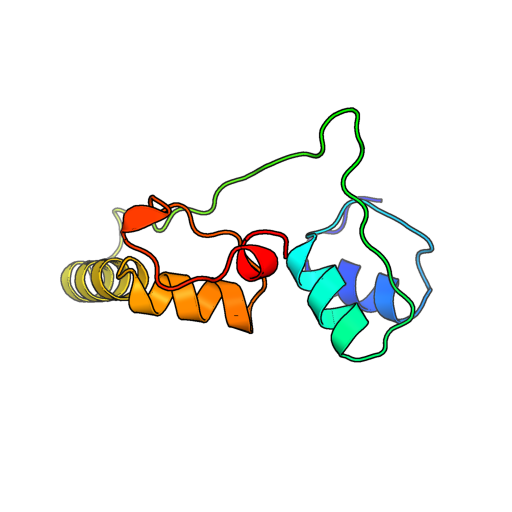TOM 745 N N . VAL A 1 96 ? 10.616 -6.672 15.246 1.00 92.75 96 VAL A N 1
ATOM 746 C CA . VAL A 1 96 ? 9.308 -7.255 15.583 1.00 92.75 96 VAL A CA 1
ATOM 747 C C . VAL A 1 96 ? 8.611 -7.883 14.376 1.00 92.75 96 VAL A C 1
ATOM 749 O O . VAL A 1 96 ? 7.529 -8.444 14.527 1.00 92.75 96 VAL A O 1
ATOM 752 N N . LEU A 1 97 ? 9.209 -7.779 13.187 1.00 92.25 97 LEU A N 1
ATOM 753 C CA . LEU A 1 97 ? 8.656 -8.268 11.928 1.00 92.25 97 LEU A CA 1
ATOM 754 C C . LEU A 1 97 ? 9.321 -9.583 11.517 1.00 92.25 97 LEU A C 1
ATOM 756 O O . LEU A 1 97 ? 10.500 -9.810 11.770 1.00 92.25 97 LEU A O 1
ATOM 760 N N . ASP A 1 98 ? 8.566 -10.427 10.819 1.00 92.81 98 ASP A N 1
ATOM 761 C CA . ASP A 1 98 ? 9.042 -11.703 10.272 1.00 92.81 98 ASP A CA 1
ATOM 762 C C . ASP A 1 98 ? 9.501 -11.598 8.805 1.00 92.81 98 ASP A C 1
ATOM 764 O O . ASP A 1 98 ? 9.628 -12.607 8.109 1.00 92.81 98 ASP A O 1
ATOM 768 N N . LEU A 1 99 ? 9.712 -10.372 8.319 1.00 90.31 99 LEU A N 1
ATOM 769 C CA . LEU A 1 99 ? 10.098 -10.094 6.940 1.00 90.31 99 LEU A CA 1
ATOM 770 C C . LEU A 1 99 ? 11.572 -10.427 6.697 1.00 90.31 99 LEU A C 1
ATOM 772 O O . LEU A 1 99 ? 12.453 -10.108 7.500 1.00 90.31 99 LEU A O 1
ATOM 776 N N . LYS A 1 100 ? 11.852 -11.029 5.544 1.00 89.56 100 LYS A N 1
ATOM 777 C CA . LYS A 1 100 ? 13.214 -11.244 5.052 1.00 89.56 100 LYS A CA 1
ATOM 778 C C . LYS A 1 100 ? 13.812 -9.931 4.532 1.00 89.56 100 LYS A C 1
ATOM 780 O O . LYS A 1 100 ? 13.059 -9.046 4.126 1.00 89.56 100 LYS A O 1
ATOM 785 N N . PRO A 1 101 ? 15.150 -9.789 4.482 1.00 86.62 101 PRO A N 1
ATOM 786 C CA . PRO A 1 101 ? 15.803 -8.584 3.966 1.00 86.62 101 PRO A CA 1
ATOM 787 C C . PRO A 1 101 ? 15.305 -8.147 2.583 1.00 86.62 101 PRO A C 1
ATOM 789 O O . PRO A 1 101 ? 15.142 -6.953 2.345 1.00 86.62 101 PRO A O 1
ATOM 792 N N . GLU A 1 102 ? 15.022 -9.103 1.699 1.00 84.94 102 GLU A N 1
ATOM 793 C CA . GLU A 1 102 ? 14.534 -8.844 0.342 1.00 84.94 102 GLU A CA 1
ATOM 794 C C . GLU A 1 102 ? 13.098 -8.299 0.338 1.00 84.94 102 GLU A C 1
ATOM 796 O O . GLU A 1 102 ? 12.744 -7.511 -0.531 1.00 84.94 102 GLU A O 1
ATOM 801 N N . GLU A 1 103 ? 12.285 -8.666 1.334 1.00 83.69 103 GLU A N 1
ATOM 802 C CA . GLU A 1 103 ? 10.895 -8.211 1.481 1.00 83.69 103 GLU A CA 1
ATOM 803 C C . GLU A 1 103 ? 10.800 -6.766 2.009 1.00 83.69 103 GLU A C 1
ATOM 805 O O . GLU A 1 103 ? 9.736 -6.161 1.937 1.00 83.69 103 GLU A O 1
ATOM 810 N N . PHE A 1 104 ? 11.898 -6.187 2.513 1.00 79.44 104 PHE A N 1
ATOM 811 C CA . PHE A 1 104 ? 11.967 -4.769 2.902 1.00 79.44 104 PHE A CA 1
ATOM 812 C C . PHE A 1 104 ? 12.345 -3.829 1.752 1.00 79.44 104 PHE A C 1
ATOM 814 O O . PHE A 1 104 ? 12.315 -2.615 1.939 1.00 79.44 104 PHE A O 1
ATOM 821 N N . ALA A 1 105 ? 12.786 -4.371 0.616 1.00 68.44 105 ALA A N 1
ATOM 822 C CA . ALA A 1 105 ? 13.264 -3.602 -0.533 1.00 68.44 105 ALA A CA 1
ATOM 823 C C . ALA A 1 105 ? 12.229 -3.516 -1.672 1.00 68.44 105 ALA A C 1
ATOM 825 O O . ALA A 1 105 ? 12.591 -3.097 -2.772 1.00 68.44 105 ALA A O 1
ATOM 826 N N . ALA A 1 106 ? 10.998 -3.970 -1.407 1.00 58.75 106 ALA A N 1
ATOM 827 C CA . ALA A 1 106 ? 9.870 -3.948 -2.332 1.00 58.75 106 ALA A CA 1
ATOM 828 C C . ALA A 1 106 ? 9.251 -2.549 -2.458 1.00 58.75 106 ALA A C 1
ATOM 830 O O . ALA A 1 106 ? 9.273 -1.797 -1.454 1.00 58.75 106 ALA A O 1
#

pLDDT: mean 87.3, std 7.97, range [51.44, 97.5]

Foldseek 3Di:
DDDPDQVVVLVCCQVVVDVDDDHDQLSQVVSVVVPGPGHDDQDPVGDDDDDDDQDDDPPDPCVPVSVVVNVVCLQQVNLQVCLVPRVDQGPDDPVRHPDDPVSNVD